Protein AF-A0A0G2FYA3-F1 (afdb_monomer_lite)

Secondary structure (DSSP, 8-state):
---------------------SEESEEESS---SEEE-SSTT-SHHHHHHHHHT-TT-SEEEE-SS-EEEESS-HHHHEEE-TT---EEEETT--S--

Structure (mmCIF, N/CA/C/O backbone):
data_AF-A0A0G2FYA3-F1
#
_entry.id   AF-A0A0G2FYA3-F1
#
loop_
_atom_site.group_PDB
_atom_site.id
_atom_site.type_symbol
_atom_site.label_atom_id
_atom_site.label_alt_id
_atom_site.label_comp_id
_atom_site.label_asym_id
_atom_site.label_entity_id
_atom_site.label_seq_id
_atom_site.pdbx_PDB_ins_code
_atom_site.Cartn_x
_atom_site.Cartn_y
_atom_site.Cartn_z
_atom_site.occupancy
_atom_site.B_iso_or_equiv
_atom_site.auth_seq_id
_atom_site.auth_comp_id
_atom_site.auth_asym_id
_atom_site.auth_atom_id
_atom_site.pdbx_PDB_model_num
ATOM 1 N N . MET A 1 1 ? -64.258 11.254 -5.308 1.00 38.94 1 MET A N 1
ATOM 2 C CA . MET A 1 1 ? -62.867 11.706 -5.521 1.00 38.94 1 MET A CA 1
ATOM 3 C C . MET A 1 1 ? -61.956 10.548 -5.131 1.00 38.94 1 MET A C 1
ATOM 5 O O . MET A 1 1 ? -61.907 10.219 -3.956 1.00 38.94 1 MET A O 1
ATOM 9 N N . LYS A 1 2 ? -61.357 9.836 -6.093 1.00 32.28 2 LYS A N 1
ATOM 10 C CA . LYS A 1 2 ? -60.385 8.764 -5.820 1.00 32.28 2 LYS A CA 1
ATOM 11 C C . LYS A 1 2 ? -59.013 9.279 -6.244 1.00 32.28 2 LYS A C 1
ATOM 13 O O . LYS A 1 2 ? -58.799 9.508 -7.429 1.00 32.28 2 LYS A O 1
ATOM 18 N N . ALA A 1 3 ? -58.142 9.526 -5.271 1.00 44.22 3 ALA A N 1
ATOM 19 C CA . ALA A 1 3 ? -56.747 9.852 -5.522 1.00 44.22 3 ALA A CA 1
ATOM 20 C C . ALA A 1 3 ? -56.037 8.569 -5.970 1.00 44.22 3 ALA A C 1
ATOM 22 O O . ALA A 1 3 ? -56.070 7.559 -5.269 1.00 44.22 3 ALA A O 1
ATOM 23 N N . SER A 1 4 ? -55.469 8.607 -7.171 1.00 49.28 4 SER A N 1
ATOM 24 C CA . SER A 1 4 ? -54.697 7.512 -7.746 1.00 49.28 4 SER A CA 1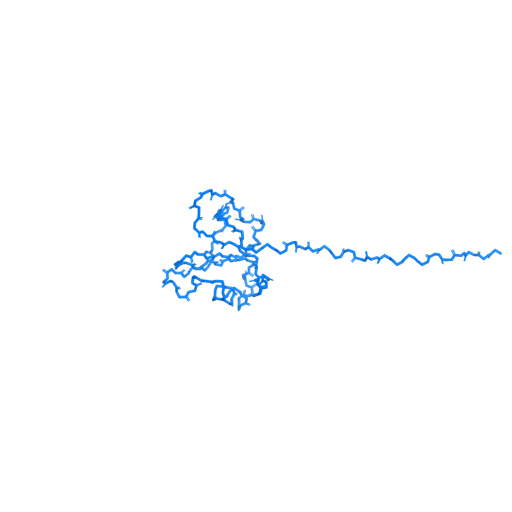
ATOM 25 C C . SER A 1 4 ? -53.274 7.612 -7.207 1.00 49.28 4 SER A C 1
ATOM 27 O O . SER A 1 4 ? -52.550 8.549 -7.535 1.00 49.28 4 SER A O 1
ATOM 29 N N . THR A 1 5 ? -52.887 6.689 -6.334 1.00 49.88 5 THR A N 1
ATOM 30 C CA . THR A 1 5 ? -51.531 6.605 -5.789 1.00 49.88 5 THR A CA 1
ATOM 31 C C . THR A 1 5 ? -50.603 6.042 -6.864 1.00 49.88 5 THR A C 1
ATOM 33 O O . THR A 1 5 ? -50.744 4.890 -7.267 1.00 49.88 5 THR A O 1
ATOM 36 N N . LEU A 1 6 ? -49.668 6.857 -7.353 1.00 51.75 6 LEU A N 1
ATOM 37 C CA . LEU A 1 6 ? -48.569 6.403 -8.205 1.00 51.75 6 LEU A CA 1
ATOM 38 C C . LEU A 1 6 ? -47.487 5.782 -7.315 1.00 51.75 6 LEU A C 1
ATOM 40 O O . LEU A 1 6 ? -46.843 6.474 -6.527 1.00 51.75 6 LEU A O 1
ATOM 44 N N . THR A 1 7 ? -47.297 4.470 -7.427 1.00 53.47 7 THR A N 1
ATOM 45 C CA . THR A 1 7 ? -46.176 3.757 -6.809 1.00 53.47 7 THR A CA 1
ATOM 46 C C . THR A 1 7 ? -44.918 4.022 -7.635 1.00 53.47 7 THR A C 1
ATOM 48 O O . THR A 1 7 ? -44.734 3.440 -8.701 1.00 53.47 7 THR A O 1
ATOM 51 N N . TYR A 1 8 ? -44.048 4.911 -7.160 1.00 55.28 8 TYR A N 1
ATOM 52 C CA . TYR A 1 8 ? -42.708 5.071 -7.720 1.00 55.28 8 TYR A CA 1
ATOM 53 C C . TYR A 1 8 ? -41.802 3.968 -7.160 1.00 55.28 8 TYR A C 1
ATOM 55 O O . TYR A 1 8 ? -41.413 4.002 -5.994 1.00 55.28 8 TYR A O 1
ATOM 63 N N . LEU A 1 9 ? -41.462 2.984 -7.996 1.00 57.53 9 LEU A N 1
ATOM 64 C CA . LEU A 1 9 ? -40.329 2.084 -7.767 1.00 57.53 9 LEU A CA 1
ATOM 65 C C . LEU A 1 9 ? -39.041 2.897 -7.954 1.00 57.53 9 LEU A C 1
ATOM 67 O O . LEU A 1 9 ? -38.465 2.941 -9.037 1.00 57.53 9 LEU A O 1
ATOM 71 N N . GLY A 1 10 ? -38.622 3.598 -6.902 1.00 57.66 10 GLY A N 1
ATOM 72 C CA . GLY A 1 10 ? -37.295 4.197 -6.846 1.00 57.66 10 GLY A CA 1
ATOM 73 C C . GLY A 1 10 ? -36.255 3.088 -6.730 1.00 57.66 10 GLY A C 1
ATOM 74 O O . GLY A 1 10 ? -36.128 2.469 -5.676 1.00 57.66 10 GLY A O 1
ATOM 75 N N . LEU A 1 11 ? -35.513 2.829 -7.807 1.00 59.06 11 LEU A N 1
ATOM 76 C CA . LEU A 1 11 ? -34.239 2.121 -7.727 1.00 59.06 11 LEU A CA 1
ATOM 77 C C . LEU A 1 11 ? -33.333 2.948 -6.809 1.00 59.06 11 LEU A C 1
ATOM 79 O O . LEU A 1 11 ? -32.870 4.022 -7.188 1.00 59.06 11 LEU A O 1
ATOM 83 N N . ALA A 1 12 ? -33.126 2.481 -5.579 1.00 60.59 12 ALA A N 1
ATOM 84 C CA . ALA A 1 12 ? -32.110 3.037 -4.704 1.00 60.59 12 ALA A CA 1
ATOM 85 C C . ALA A 1 12 ? -30.751 2.805 -5.377 1.00 60.59 12 ALA A C 1
ATOM 87 O O . ALA A 1 12 ? -30.221 1.694 -5.346 1.00 60.59 12 ALA A O 1
ATOM 88 N N . SER A 1 13 ? -30.213 3.842 -6.023 1.00 56.62 13 SER A N 1
ATOM 89 C CA . SER A 1 13 ? -28.826 3.857 -6.470 1.00 56.62 13 SER A CA 1
ATOM 90 C C . SER A 1 13 ? -27.970 3.771 -5.215 1.00 56.62 13 SER A C 1
ATOM 92 O O . SER A 1 13 ? -27.796 4.756 -4.498 1.00 56.62 13 SER A O 1
ATOM 94 N N . ARG A 1 14 ? -27.494 2.566 -4.894 1.00 56.34 14 ARG A N 1
ATOM 95 C CA . ARG A 1 14 ? -26.401 2.411 -3.938 1.00 56.34 14 ARG A CA 1
ATOM 96 C C . ARG A 1 14 ? -25.257 3.240 -4.507 1.00 56.34 14 ARG A C 1
ATOM 98 O O . ARG A 1 14 ? -24.916 3.056 -5.671 1.00 56.34 14 ARG A O 1
ATOM 105 N N . ALA A 1 15 ? -24.720 4.176 -3.731 1.00 54.09 15 ALA A N 1
ATOM 106 C CA . ALA A 1 15 ? -23.429 4.752 -4.058 1.00 54.09 15 ALA A CA 1
ATOM 107 C C . ALA A 1 15 ? -22.447 3.578 -4.086 1.00 54.09 15 ALA A C 1
ATOM 109 O O . ALA A 1 15 ? -22.096 3.036 -3.038 1.00 54.09 15 ALA A O 1
ATOM 110 N N . THR A 1 16 ? -22.098 3.099 -5.276 1.00 53.28 16 THR A N 1
ATOM 111 C CA . THR A 1 16 ? -20.914 2.274 -5.429 1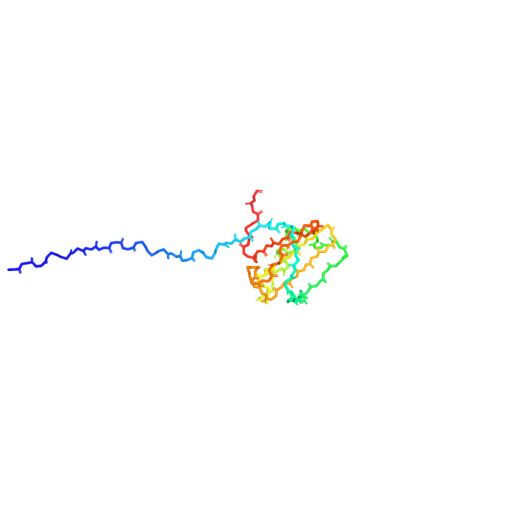.00 53.28 16 THR A CA 1
ATOM 112 C C . THR A 1 16 ? -19.766 3.229 -5.160 1.00 53.28 16 THR A C 1
ATOM 114 O O . THR A 1 16 ? -19.502 4.138 -5.938 1.00 53.28 16 THR A O 1
ATOM 117 N N . CYS A 1 17 ? -19.146 3.099 -3.988 1.00 57.38 17 CYS A N 1
ATOM 118 C CA . CYS A 1 17 ? -17.760 3.515 -3.860 1.00 57.38 17 CYS A CA 1
ATOM 119 C C . CYS A 1 17 ? -17.045 2.715 -4.954 1.00 57.38 17 CYS A C 1
ATOM 121 O O . CYS A 1 17 ? -17.070 1.485 -4.898 1.00 57.38 17 CYS A O 1
ATOM 123 N N . GLU A 1 18 ? -16.608 3.375 -6.025 1.00 83.12 18 GLU A N 1
ATOM 124 C CA . GLU A 1 18 ? -15.932 2.718 -7.144 1.00 83.12 18 GLU A CA 1
ATOM 125 C C . GLU A 1 18 ? -14.687 2.028 -6.575 1.00 83.12 18 GLU A C 1
ATOM 127 O O . GLU A 1 18 ? -13.731 2.697 -6.186 1.00 83.12 18 GLU A O 1
ATOM 132 N N . ILE A 1 19 ? -14.736 0.698 -6.440 1.00 92.06 19 ILE A N 1
ATOM 133 C CA . ILE A 1 19 ? -13.600 -0.087 -5.956 1.00 92.06 19 ILE A CA 1
ATOM 134 C C . ILE A 1 19 ? -12.501 0.033 -7.009 1.00 92.06 19 ILE A C 1
ATOM 136 O O . ILE A 1 19 ? -12.676 -0.384 -8.155 1.00 92.06 19 ILE A O 1
ATOM 140 N N . THR A 1 20 ? -11.370 0.605 -6.619 1.00 94.94 20 THR A N 1
ATOM 141 C CA . THR A 1 20 ? -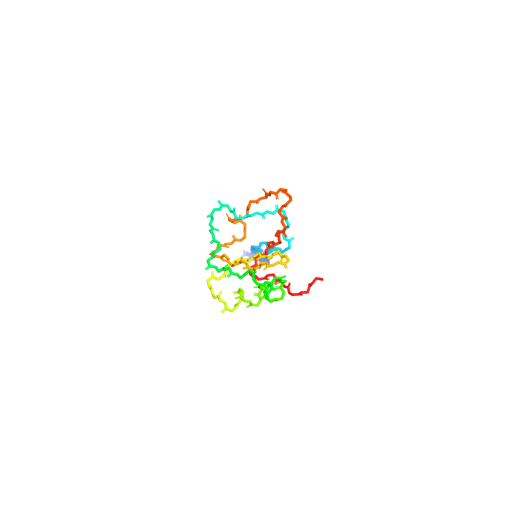10.232 0.841 -7.499 1.00 94.94 20 THR A CA 1
ATOM 142 C C . THR A 1 20 ? -9.216 -0.281 -7.345 1.00 94.94 20 THR A C 1
ATOM 144 O O . THR A 1 20 ? -8.636 -0.468 -6.275 1.00 94.94 20 THR A O 1
ATOM 147 N N . CYS A 1 21 ? -8.962 -1.010 -8.433 1.00 95.38 21 CYS A N 1
ATOM 148 C CA . CYS A 1 21 ? -8.039 -2.142 -8.454 1.00 95.38 21 CYS A CA 1
ATOM 149 C C . CYS A 1 21 ? -6.948 -1.957 -9.501 1.00 95.38 21 CYS A C 1
ATOM 151 O O . CYS A 1 21 ? -7.227 -1.576 -10.636 1.00 95.38 21 CYS A O 1
ATOM 153 N N . GLY A 1 22 ? -5.708 -2.274 -9.131 1.00 94.88 22 GLY A N 1
ATOM 154 C CA . GLY A 1 22 ? -4.579 -2.290 -10.059 1.00 94.88 22 GLY A CA 1
ATOM 155 C C . GLY A 1 22 ? -4.176 -0.906 -10.550 1.00 94.88 22 GLY A C 1
ATOM 156 O O . GLY A 1 22 ? -3.680 -0.775 -11.669 1.00 94.88 22 GLY A O 1
ATOM 157 N N . LEU A 1 23 ? -4.383 0.132 -9.736 1.00 95.69 23 LEU A N 1
ATOM 158 C CA . LEU A 1 23 ? -3.988 1.483 -10.104 1.00 95.69 23 LEU A CA 1
ATOM 159 C C . LEU A 1 23 ? -2.460 1.591 -10.084 1.00 95.69 23 LEU A C 1
ATOM 161 O O . LEU A 1 23 ? -1.824 1.509 -9.033 1.00 95.69 23 LEU A O 1
ATOM 165 N N . ALA A 1 24 ? -1.875 1.741 -11.266 1.00 95.62 24 ALA A N 1
ATOM 166 C CA . ALA A 1 24 ? -0.433 1.807 -11.454 1.00 95.62 24 ALA A CA 1
ATOM 167 C C . ALA A 1 24 ? 0.105 3.240 -11.341 1.00 95.62 24 ALA A C 1
ATOM 169 O O . ALA A 1 24 ? -0.642 4.216 -11.376 1.00 95.62 24 ALA A O 1
ATOM 170 N N . SER A 1 25 ? 1.436 3.362 -11.314 1.00 93.00 25 SER A N 1
ATOM 171 C CA . SER A 1 25 ? 2.149 4.642 -11.421 1.00 93.00 25 SER A CA 1
ATOM 172 C C . SER A 1 25 ? 1.814 5.633 -10.302 1.00 93.00 25 SER A C 1
ATOM 174 O O . SER A 1 25 ? 1.443 6.773 -10.568 1.00 93.00 25 SER A O 1
ATOM 176 N N . GLY A 1 26 ? 1.972 5.238 -9.036 1.00 95.19 26 GLY A N 1
ATOM 177 C CA . GLY A 1 26 ? 1.848 6.191 -7.932 1.00 95.19 26 GLY A CA 1
ATOM 178 C C . GLY A 1 26 ? 2.526 5.794 -6.629 1.00 95.19 26 GLY A C 1
ATOM 179 O O . GLY A 1 26 ? 3.151 4.742 -6.521 1.00 95.19 26 GLY A O 1
ATOM 180 N N . TYR A 1 27 ? 2.422 6.687 -5.651 1.00 97.25 27 TYR A N 1
ATOM 181 C CA . TYR A 1 27 ? 2.890 6.528 -4.273 1.00 97.25 27 TYR A CA 1
ATOM 182 C C . TYR A 1 27 ? 1.832 7.072 -3.307 1.00 97.25 27 TYR A C 1
ATOM 184 O O . TYR A 1 27 ? 0.858 7.696 -3.728 1.00 97.25 27 TYR A O 1
ATOM 192 N N . ASP A 1 28 ? 2.051 6.908 -2.002 1.00 97.19 28 ASP A N 1
ATOM 193 C CA . ASP A 1 28 ? 1.229 7.578 -0.997 1.00 97.19 28 ASP A CA 1
ATOM 194 C C . ASP A 1 28 ? 1.349 9.121 -1.047 1.00 97.19 28 ASP A C 1
ATOM 196 O O . ASP A 1 28 ? 2.385 9.690 -1.423 1.00 97.19 28 ASP A O 1
ATOM 200 N N . ARG A 1 29 ? 0.291 9.822 -0.619 1.00 97.38 29 ARG A N 1
ATOM 201 C CA . ARG A 1 29 ? 0.227 11.290 -0.469 1.00 97.38 29 ARG A CA 1
ATOM 202 C C . ARG A 1 29 ? 0.917 11.798 0.798 1.00 97.38 29 ARG A C 1
ATOM 204 O O . ARG A 1 29 ? 0.885 12.996 1.065 1.00 97.38 29 ARG A O 1
ATOM 211 N N . GLY A 1 30 ? 1.576 10.923 1.552 1.00 95.62 30 GLY A N 1
ATOM 212 C CA . GLY A 1 30 ? 2.241 11.243 2.810 1.00 95.62 30 GLY A CA 1
ATOM 213 C C . GLY A 1 30 ? 1.715 10.435 3.991 1.00 95.62 30 GLY A C 1
ATOM 214 O O . GLY A 1 30 ? 2.442 10.299 4.977 1.00 95.62 30 GLY A O 1
ATOM 215 N N . GLU A 1 31 ? 0.516 9.850 3.898 1.00 97.81 31 GLU A N 1
ATOM 216 C CA . GLU A 1 31 ? 0.041 8.911 4.914 1.00 97.81 31 GLU A CA 1
ATOM 217 C C . GLU A 1 31 ? 0.733 7.564 4.694 1.00 97.81 31 GLU A C 1
ATOM 219 O O . GLU A 1 31 ? 0.465 6.831 3.740 1.00 97.81 31 GLU A O 1
ATOM 224 N N . LYS A 1 32 ? 1.707 7.274 5.558 1.00 98.00 32 LYS A N 1
ATOM 225 C CA . LYS A 1 32 ? 2.603 6.132 5.384 1.00 98.00 32 LYS A CA 1
ATOM 226 C C . LYS A 1 32 ? 1.914 4.808 5.655 1.00 98.00 32 LYS A C 1
ATOM 228 O O . LYS A 1 32 ? 1.025 4.704 6.500 1.00 98.00 32 LYS A O 1
ATOM 233 N N . ALA A 1 33 ? 2.396 3.785 4.953 1.00 98.38 33 ALA A N 1
ATOM 234 C CA . ALA A 1 33 ? 2.016 2.414 5.218 1.00 98.38 33 ALA A CA 1
ATOM 235 C C . ALA A 1 33 ? 2.324 2.087 6.684 1.00 98.38 33 ALA A C 1
ATOM 237 O O . ALA A 1 33 ? 3.427 2.344 7.173 1.00 98.38 33 ALA A O 1
ATOM 238 N N . TYR A 1 34 ? 1.343 1.544 7.400 1.00 98.69 34 TYR A N 1
ATOM 239 C CA . TYR A 1 34 ? 1.541 1.131 8.791 1.00 98.69 34 TYR A CA 1
ATOM 240 C C . TYR A 1 34 ? 2.159 -0.269 8.881 1.00 98.69 34 TYR A C 1
ATOM 242 O O . TYR A 1 34 ? 2.610 -0.678 9.950 1.00 98.69 34 TYR A O 1
ATOM 250 N N . PHE A 1 35 ? 2.155 -0.999 7.768 1.00 98.62 35 PHE A N 1
ATOM 251 C CA . PHE A 1 35 ? 2.810 -2.284 7.603 1.00 98.62 35 PHE A CA 1
ATOM 252 C C . PHE A 1 35 ? 3.653 -2.261 6.330 1.00 98.62 35 PHE A C 1
ATOM 254 O O . PHE A 1 35 ? 3.215 -1.755 5.297 1.00 98.62 35 PHE A O 1
ATOM 261 N N . PHE A 1 36 ? 4.840 -2.851 6.428 1.00 98.38 36 PHE A N 1
ATOM 262 C CA . PHE A 1 36 ? 5.798 -3.024 5.348 1.00 98.38 36 PHE A CA 1
ATOM 263 C C . PHE A 1 36 ? 6.356 -4.447 5.419 1.00 98.38 36 PHE A C 1
ATOM 265 O O . PHE A 1 36 ? 6.845 -4.864 6.472 1.00 98.38 36 PHE A O 1
ATOM 272 N N . SER A 1 37 ? 6.323 -5.164 4.300 1.00 98.31 37 SER A N 1
ATOM 273 C CA . SER A 1 37 ? 7.168 -6.335 4.060 1.00 98.31 37 SER A CA 1
ATOM 274 C C . SER A 1 37 ? 8.017 -6.066 2.828 1.00 98.31 37 SER A C 1
ATOM 276 O O . SER A 1 37 ? 7.471 -5.619 1.826 1.00 98.31 37 SER A O 1
ATOM 278 N N . GLY A 1 38 ? 9.326 -6.313 2.906 1.00 97.62 38 GLY A N 1
ATOM 279 C CA . GLY A 1 38 ? 10.290 -6.027 1.834 1.00 97.62 38 GLY A CA 1
ATOM 280 C C . GLY A 1 38 ? 11.164 -7.217 1.443 1.00 97.62 38 GLY A C 1
ATOM 281 O O . GLY A 1 38 ? 12.198 -7.030 0.810 1.00 97.62 38 GLY A O 1
ATOM 282 N N . ASP A 1 39 ? 10.793 -8.425 1.870 1.00 95.31 39 ASP A N 1
ATOM 283 C CA . ASP A 1 39 ? 11.508 -9.671 1.570 1.00 95.31 39 ASP A CA 1
ATOM 284 C C . ASP A 1 39 ? 10.940 -10.414 0.345 1.00 95.31 39 ASP A C 1
ATOM 286 O O . ASP A 1 39 ? 11.387 -11.513 0.022 1.00 95.31 39 ASP A O 1
ATOM 290 N N . GLY A 1 40 ? 9.949 -9.829 -0.335 1.00 96.38 40 GLY A N 1
ATOM 291 C CA . GLY A 1 40 ? 9.273 -10.421 -1.488 1.00 96.38 40 GLY A CA 1
ATOM 292 C C . GLY A 1 40 ? 8.191 -11.454 -1.155 1.00 96.38 40 GLY A C 1
ATOM 293 O O . GLY A 1 40 ? 7.409 -11.801 -2.037 1.00 96.38 40 GLY A O 1
ATOM 294 N N . SER A 1 41 ? 8.074 -11.921 0.093 1.00 96.69 41 SER A N 1
ATOM 295 C CA . SER A 1 41 ? 7.146 -13.008 0.463 1.00 96.69 41 SER A CA 1
ATOM 296 C C . SER A 1 41 ? 5.668 -12.656 0.261 1.00 96.69 41 SER A C 1
ATOM 298 O O . SER A 1 41 ? 4.847 -13.537 0.013 1.00 96.69 41 SER A O 1
ATOM 300 N N . LEU A 1 42 ? 5.338 -11.364 0.339 1.00 98.12 42 LEU A N 1
ATOM 301 C CA . LEU A 1 42 ? 3.988 -10.825 0.160 1.00 98.12 42 LEU A CA 1
ATOM 302 C C . LEU A 1 42 ? 3.853 -9.954 -1.099 1.00 98.12 42 LEU A C 1
ATOM 304 O O . LEU A 1 42 ? 2.836 -9.294 -1.271 1.00 98.12 42 LEU A O 1
ATOM 308 N N . ALA A 1 43 ? 4.870 -9.914 -1.961 1.00 97.38 43 ALA A N 1
ATOM 309 C CA . ALA A 1 43 ? 4.990 -8.972 -3.077 1.00 97.38 43 ALA A CA 1
ATOM 310 C C . ALA A 1 43 ? 4.184 -9.399 -4.322 1.00 97.38 43 ALA A C 1
ATOM 312 O O . ALA A 1 43 ? 4.688 -9.474 -5.441 1.00 97.38 43 ALA A O 1
ATOM 313 N N . ASN A 1 44 ? 2.927 -9.770 -4.103 1.00 97.50 44 ASN A N 1
ATOM 314 C CA . ASN A 1 44 ? 1.960 -10.107 -5.136 1.00 97.50 44 ASN A CA 1
ATOM 315 C C . ASN A 1 44 ? 0.548 -9.801 -4.631 1.00 97.50 44 ASN A C 1
ATOM 317 O O . ASN A 1 44 ? 0.327 -9.603 -3.432 1.00 97.50 44 ASN A O 1
ATOM 321 N N . PHE A 1 45 ? -0.401 -9.779 -5.562 1.00 96.94 45 PHE A N 1
ATOM 322 C CA . PHE A 1 45 ? -1.784 -9.440 -5.270 1.00 96.94 45 PHE A CA 1
ATOM 323 C C . PHE A 1 45 ? -2.399 -10.365 -4.216 1.00 96.94 45 PHE A C 1
ATOM 325 O O . PHE A 1 45 ? -2.841 -9.866 -3.183 1.00 96.94 45 PHE A O 1
ATOM 332 N N . ASP A 1 46 ? -2.362 -11.684 -4.420 1.00 96.69 46 ASP A N 1
ATOM 333 C CA . ASP A 1 46 ? -3.023 -12.647 -3.530 1.00 96.69 46 ASP A CA 1
ATOM 334 C C . ASP A 1 46 ? -2.520 -12.528 -2.088 1.00 96.69 46 ASP A C 1
ATOM 336 O O . ASP A 1 46 ? -3.304 -12.431 -1.141 1.00 96.69 46 ASP A O 1
ATOM 340 N N . ALA A 1 47 ? -1.199 -12.482 -1.908 1.00 97.75 47 ALA A N 1
ATOM 341 C CA . ALA A 1 47 ? -0.578 -12.451 -0.593 1.00 97.75 47 ALA A CA 1
ATOM 342 C C . ALA A 1 47 ? -0.766 -11.101 0.119 1.00 97.75 47 ALA A C 1
ATOM 344 O O . ALA A 1 47 ? -1.096 -11.077 1.310 1.00 97.75 47 ALA A O 1
ATOM 345 N N . CYS A 1 48 ? -0.584 -9.975 -0.583 1.00 98.56 48 CYS A N 1
ATOM 346 C CA . CYS A 1 48 ? -0.751 -8.650 0.020 1.00 98.56 48 CYS A CA 1
ATOM 347 C C . CYS A 1 48 ? -2.231 -8.345 0.307 1.00 98.56 48 CYS A C 1
ATOM 349 O O . CYS A 1 48 ? -2.554 -7.829 1.380 1.00 98.56 48 CYS A O 1
ATOM 351 N N . SER A 1 49 ? -3.136 -8.755 -0.591 1.00 98.12 49 SER A N 1
ATOM 352 C CA . SER A 1 49 ? -4.588 -8.650 -0.411 1.00 98.12 49 SER A CA 1
ATOM 353 C C . SER A 1 49 ? -5.060 -9.480 0.782 1.00 98.12 49 SER A C 1
ATOM 355 O O . SER A 1 49 ? -5.680 -8.938 1.697 1.00 98.12 49 SER A O 1
ATOM 357 N N . ALA A 1 50 ? -4.677 -10.760 0.867 1.00 97.94 50 ALA A N 1
ATOM 358 C CA . ALA A 1 50 ? -5.032 -11.608 2.006 1.00 97.94 50 ALA A CA 1
ATOM 359 C C . ALA A 1 50 ? -4.510 -11.034 3.334 1.00 97.94 50 ALA A C 1
ATOM 361 O O . ALA A 1 50 ? -5.223 -11.018 4.343 1.00 97.94 50 ALA A O 1
ATOM 362 N N . ARG A 1 51 ? -3.283 -10.495 3.342 1.00 98.25 51 ARG A N 1
ATOM 363 C CA . ARG A 1 51 ? -2.723 -9.835 4.526 1.00 98.25 51 ARG A CA 1
ATOM 364 C C . ARG A 1 51 ? -3.505 -8.575 4.907 1.00 98.25 51 ARG A C 1
ATOM 366 O O . ARG A 1 51 ? -3.724 -8.372 6.105 1.00 98.25 51 ARG A O 1
ATOM 373 N N . CYS A 1 52 ? -3.926 -7.768 3.933 1.00 98.56 52 CYS A N 1
ATOM 374 C CA . CYS A 1 52 ? -4.783 -6.600 4.138 1.00 98.56 52 CYS A CA 1
ATOM 375 C C . CYS A 1 52 ? -6.146 -7.008 4.713 1.00 98.56 52 CYS A C 1
ATOM 377 O O . CYS A 1 52 ? -6.550 -6.510 5.757 1.00 98.56 52 CYS A O 1
ATOM 379 N N . GLN A 1 53 ? -6.824 -7.976 4.096 1.00 97.75 53 GLN A N 1
ATOM 380 C CA . GLN A 1 53 ? -8.150 -8.445 4.509 1.00 97.75 53 GLN A CA 1
ATOM 381 C C . GLN A 1 53 ? -8.159 -9.105 5.897 1.00 97.75 53 GLN A C 1
ATOM 383 O O . GLN A 1 53 ? -9.153 -9.016 6.614 1.00 97.75 53 GLN A O 1
ATOM 388 N N . SER A 1 54 ? -7.049 -9.727 6.312 1.00 98.00 54 SER A N 1
ATOM 389 C CA . SER A 1 54 ? -6.894 -10.290 7.664 1.00 98.00 54 SER A CA 1
ATOM 390 C C . SER A 1 54 ? -6.771 -9.239 8.779 1.00 98.00 54 SER A C 1
ATOM 392 O O . SER A 1 54 ? -6.812 -9.587 9.960 1.00 98.00 54 SER A O 1
ATOM 394 N N . ASP A 1 55 ? -6.606 -7.963 8.427 1.00 98.12 55 ASP A N 1
ATOM 395 C CA . ASP A 1 55 ? -6.366 -6.865 9.357 1.00 98.12 55 ASP A CA 1
ATOM 396 C C . ASP A 1 55 ? -7.413 -5.770 9.171 1.00 98.12 55 ASP A C 1
ATOM 398 O O . ASP A 1 55 ? -7.410 -5.025 8.193 1.00 98.12 55 ASP A O 1
ATOM 402 N N . SER A 1 56 ? -8.297 -5.626 10.158 1.00 97.81 56 SER A N 1
ATOM 403 C CA . SER A 1 56 ? -9.391 -4.654 10.115 1.00 97.81 56 SER A CA 1
ATOM 404 C C . SER A 1 56 ? -8.932 -3.197 9.999 1.00 97.81 56 SER A C 1
ATOM 406 O O . SER A 1 56 ? -9.754 -2.335 9.689 1.00 97.81 56 SER A O 1
ATOM 408 N N . LYS A 1 57 ? -7.655 -2.893 10.277 1.00 98.44 57 LYS A N 1
ATOM 409 C CA . LYS A 1 57 ? -7.088 -1.551 10.090 1.00 98.44 57 LYS A CA 1
ATOM 410 C C . LYS A 1 57 ? -6.824 -1.238 8.616 1.00 98.44 57 LYS A C 1
ATOM 412 O O . LYS A 1 57 ? -6.798 -0.062 8.260 1.00 98.44 57 LYS A O 1
ATOM 417 N N . CYS A 1 58 ? -6.614 -2.251 7.779 1.00 98.69 58 CYS A N 1
ATOM 418 C CA . CYS A 1 58 ? -6.301 -2.051 6.374 1.00 98.69 58 CYS A CA 1
ATOM 419 C C . CYS A 1 58 ? -7.520 -1.496 5.628 1.00 98.69 58 CYS A C 1
ATOM 421 O O . CYS A 1 58 ? -8.642 -1.981 5.801 1.00 98.69 58 CYS A O 1
ATOM 423 N N . GLN A 1 59 ? -7.296 -0.481 4.798 1.00 98.31 59 GLN A N 1
ATOM 424 C CA . GLN A 1 59 ? -8.312 0.096 3.909 1.00 98.31 59 GLN A CA 1
ATOM 425 C C . GLN A 1 59 ? -7.862 0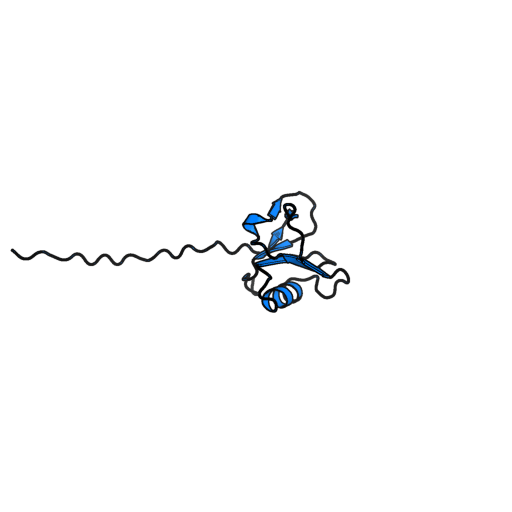.089 2.444 1.00 98.31 59 GLN A C 1
ATOM 427 O O . GLN A 1 59 ? -8.695 -0.021 1.549 1.00 98.31 59 GLN A O 1
ATOM 432 N N . SER A 1 60 ? -6.553 0.122 2.200 1.00 98.56 60 SER A N 1
ATOM 433 C CA . SER A 1 60 ? -5.950 -0.082 0.885 1.00 98.56 60 SER A CA 1
ATOM 434 C C . SER A 1 60 ? -4.572 -0.722 1.031 1.00 98.56 60 SER A C 1
ATOM 436 O O . SER A 1 60 ? -3.968 -0.712 2.113 1.00 98.56 60 SER A O 1
ATOM 438 N N . PHE A 1 61 ? -4.067 -1.290 -0.056 1.00 98.69 61 PHE A N 1
ATOM 439 C CA . PHE A 1 61 ? -2.741 -1.889 -0.101 1.00 98.69 61 PHE A CA 1
ATOM 440 C C . PHE A 1 61 ? -2.032 -1.566 -1.412 1.00 98.69 61 PHE A C 1
ATOM 442 O O . PHE A 1 61 ? -2.654 -1.212 -2.415 1.00 98.69 61 PHE A O 1
ATOM 449 N N . ALA A 1 62 ? -0.710 -1.693 -1.391 1.00 98.56 62 ALA A N 1
ATOM 450 C CA . ALA A 1 62 ? 0.109 -1.625 -2.585 1.00 98.56 62 ALA A CA 1
ATOM 451 C C . ALA A 1 62 ? 1.196 -2.690 -2.552 1.00 98.56 62 ALA A C 1
ATOM 453 O O . ALA A 1 62 ? 1.695 -3.046 -1.483 1.00 98.56 62 ALA A O 1
ATOM 454 N N . PHE A 1 63 ? 1.596 -3.170 -3.720 1.00 98.44 63 PHE A N 1
ATOM 455 C CA . PHE A 1 63 ? 2.759 -4.035 -3.845 1.00 98.44 63 PHE A CA 1
ATOM 456 C C . PHE A 1 63 ? 3.537 -3.720 -5.120 1.00 98.44 63 PHE A C 1
ATOM 458 O O . PHE A 1 63 ? 2.990 -3.200 -6.094 1.00 98.44 63 PHE A O 1
ATOM 465 N N . ASP A 1 64 ? 4.828 -4.023 -5.083 1.00 97.25 64 ASP A N 1
ATOM 466 C CA . ASP A 1 64 ? 5.690 -4.108 -6.260 1.00 97.25 64 ASP A CA 1
ATOM 467 C C . ASP A 1 64 ? 6.305 -5.516 -6.327 1.00 97.25 64 ASP A C 1
ATOM 469 O O . ASP A 1 64 ? 5.792 -6.440 -5.701 1.00 97.25 64 ASP A O 1
ATOM 473 N N . SER A 1 65 ? 7.398 -5.715 -7.068 1.00 95.75 65 SER A N 1
ATOM 474 C CA . SER A 1 65 ? 8.069 -7.021 -7.177 1.00 95.75 65 SER A CA 1
ATOM 475 C C . SER A 1 65 ? 8.758 -7.516 -5.895 1.00 95.75 65 SER A C 1
ATOM 477 O O . SER A 1 65 ? 9.277 -8.629 -5.872 1.00 95.75 65 SER A O 1
ATOM 479 N N . SER A 1 66 ? 8.850 -6.688 -4.857 1.00 97.50 66 SER A N 1
ATOM 480 C CA . SER A 1 66 ? 9.601 -6.965 -3.626 1.00 97.50 66 SER A CA 1
ATOM 481 C C . SER A 1 66 ? 8.894 -6.540 -2.341 1.00 97.50 66 SER A C 1
ATOM 483 O O . SER A 1 66 ? 9.239 -7.035 -1.266 1.00 97.50 66 SER A O 1
ATOM 485 N N . GLN A 1 67 ? 7.908 -5.649 -2.434 1.00 98.38 67 GLN A N 1
ATOM 486 C CA . GLN A 1 67 ? 7.288 -5.012 -1.283 1.00 98.38 67 GLN A CA 1
ATOM 487 C C . GLN A 1 67 ? 5.784 -5.252 -1.225 1.00 98.38 67 GLN A C 1
ATOM 489 O O . GLN A 1 67 ? 5.117 -5.290 -2.252 1.00 98.38 67 GLN A O 1
ATOM 494 N N . CYS A 1 68 ? 5.255 -5.336 -0.005 1.00 98.69 68 CYS A N 1
ATOM 495 C CA . CYS A 1 68 ? 3.832 -5.206 0.307 1.00 98.69 68 CYS A CA 1
ATOM 496 C C . CYS A 1 68 ? 3.650 -4.126 1.376 1.00 98.69 68 CYS A C 1
ATOM 498 O O . CYS A 1 68 ? 4.302 -4.153 2.427 1.00 98.69 68 CYS A O 1
ATOM 500 N N . LEU A 1 69 ? 2.752 -3.188 1.098 1.00 98.81 69 LEU A N 1
ATOM 501 C CA . LEU A 1 69 ? 2.445 -2.014 1.902 1.00 98.81 69 LEU A CA 1
ATOM 502 C C . LEU A 1 69 ? 0.959 -2.035 2.259 1.00 98.81 69 LEU A C 1
ATOM 504 O O . LEU A 1 69 ? 0.122 -2.149 1.366 1.00 98.81 69 LEU A O 1
ATOM 508 N N . LEU A 1 70 ? 0.621 -1.885 3.543 1.00 98.88 70 LEU A N 1
ATOM 509 C CA . LEU A 1 70 ? -0.774 -1.722 3.978 1.00 98.88 70 LEU A CA 1
ATOM 510 C C . LEU A 1 70 ? -1.002 -0.321 4.522 1.00 98.88 70 LEU A C 1
ATOM 512 O O . LEU A 1 70 ? -0.227 0.174 5.351 1.00 98.88 70 LEU A O 1
ATOM 516 N N . TYR A 1 71 ? -2.107 0.285 4.112 1.00 98.81 71 TYR A N 1
ATOM 517 C CA . TYR A 1 71 ? -2.493 1.628 4.507 1.00 98.81 71 TYR A CA 1
ATOM 518 C C . TYR A 1 71 ? -3.777 1.593 5.325 1.00 98.81 71 TYR A C 1
ATOM 520 O O . TYR A 1 71 ? -4.699 0.821 5.062 1.00 98.81 71 TYR A O 1
ATOM 528 N N . ALA A 1 72 ? -3.831 2.460 6.334 1.00 98.50 72 ALA A N 1
ATOM 529 C CA . ALA A 1 72 ? -5.020 2.643 7.162 1.00 98.50 72 ALA A CA 1
ATOM 530 C C . ALA A 1 72 ? -6.028 3.615 6.531 1.00 98.50 72 ALA A C 1
ATOM 532 O O . ALA A 1 72 ? -7.011 3.974 7.173 1.00 98.50 72 ALA A O 1
ATOM 533 N N . SER A 1 73 ? -5.758 4.036 5.297 1.00 98.25 73 SER A N 1
ATOM 534 C CA . SER A 1 73 ? -6.489 5.058 4.564 1.00 98.25 73 SER A CA 1
ATOM 535 C C . SER A 1 73 ? -7.049 4.467 3.273 1.00 98.25 73 SER A C 1
ATOM 537 O O . SER A 1 73 ? -6.390 3.599 2.682 1.00 98.25 73 SER A O 1
ATOM 539 N N . PRO A 1 74 ? -8.228 4.919 2.822 1.00 97.25 74 PRO A N 1
ATOM 540 C CA . PRO A 1 74 ? -8.742 4.600 1.494 1.00 97.25 74 PRO A CA 1
ATOM 541 C C . PRO A 1 74 ? -7.738 4.945 0.386 1.00 97.25 74 PRO A C 1
ATOM 543 O O . PRO A 1 74 ? -6.907 5.849 0.540 1.00 97.25 74 PRO A O 1
ATOM 546 N N . LEU A 1 75 ? -7.801 4.232 -0.741 1.00 96.88 75 LEU A N 1
ATOM 547 C CA . LEU A 1 75 ? -6.897 4.479 -1.865 1.00 96.88 75 LEU A CA 1
ATOM 548 C C . LEU A 1 75 ? -7.097 5.887 -2.438 1.00 96.88 75 LEU A C 1
ATOM 550 O O . LEU A 1 75 ? -6.125 6.614 -2.651 1.00 96.88 75 LEU A O 1
ATOM 554 N N . ASP A 1 76 ? -8.348 6.294 -2.651 1.00 95.19 76 ASP A N 1
ATOM 555 C CA . ASP A 1 76 ? -8.715 7.578 -3.260 1.00 95.19 76 ASP A CA 1
ATOM 556 C C . ASP A 1 76 ? -8.207 8.7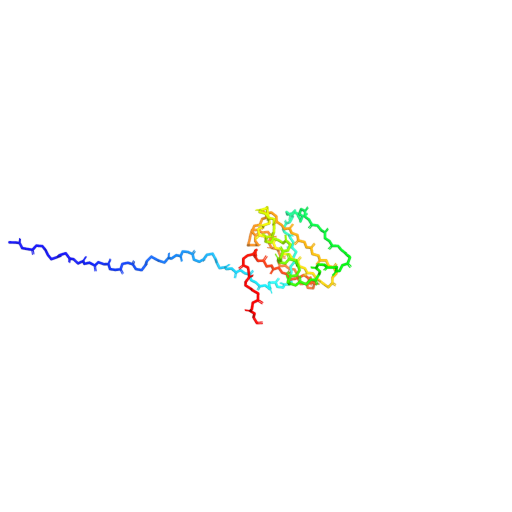96 -2.462 1.00 95.19 76 ASP A C 1
ATOM 558 O O . ASP A 1 76 ? -7.814 9.822 -3.037 1.00 95.19 76 ASP A O 1
ATOM 562 N N . SER A 1 77 ? -8.140 8.671 -1.135 1.00 96.25 77 SER A N 1
ATOM 563 C CA . SER A 1 77 ? -7.665 9.726 -0.245 1.00 96.25 77 SER A CA 1
ATOM 564 C C . SER A 1 77 ? -6.140 9.814 -0.188 1.00 96.25 77 SER A C 1
ATOM 566 O O . SER A 1 77 ? -5.618 10.915 0.010 1.00 96.25 77 SER A O 1
ATOM 568 N N . A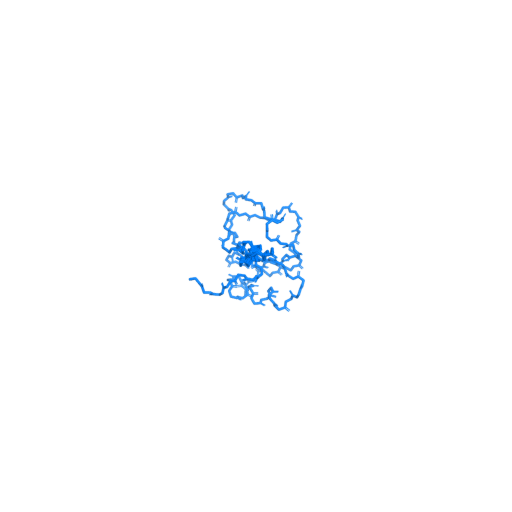SN A 1 78 ? -5.420 8.703 -0.390 1.00 97.50 78 ASN A N 1
ATOM 569 C CA . ASN A 1 78 ? -3.973 8.621 -0.165 1.00 97.50 78 ASN A CA 1
ATOM 570 C C . ASN A 1 78 ? -3.130 8.326 -1.421 1.00 97.50 78 ASN A C 1
ATOM 572 O O . ASN A 1 78 ? -1.908 8.316 -1.329 1.00 97.50 78 ASN A O 1
ATOM 576 N N . PHE A 1 79 ? -3.710 8.140 -2.605 1.00 97.75 79 PHE A N 1
ATOM 577 C CA . PHE A 1 79 ? -2.941 7.900 -3.833 1.00 97.75 79 PHE A CA 1
ATOM 578 C C . PHE A 1 79 ? -2.475 9.194 -4.521 1.00 97.75 79 PHE A C 1
ATOM 580 O O . PHE A 1 79 ? -3.267 10.091 -4.836 1.00 97.75 79 PHE A O 1
ATOM 587 N N . ARG A 1 80 ? -1.178 9.291 -4.824 1.00 96.75 80 ARG A N 1
ATOM 588 C CA . ARG A 1 80 ? -0.594 10.318 -5.695 1.00 96.75 80 ARG A CA 1
ATOM 589 C C . ARG A 1 80 ? -0.007 9.664 -6.938 1.00 96.75 80 ARG A C 1
ATOM 591 O O . ARG A 1 80 ? 0.968 8.922 -6.835 1.00 96.75 80 ARG A O 1
ATOM 598 N N . GLU A 1 81 ? -0.529 10.034 -8.101 1.00 96.69 81 GLU A N 1
ATOM 599 C CA . GLU A 1 81 ? 0.057 9.635 -9.377 1.00 96.69 81 GLU A CA 1
ATOM 600 C C . GLU A 1 81 ? 1.485 10.181 -9.513 1.00 96.69 81 GLU A C 1
ATOM 602 O O . GLU A 1 81 ? 1.774 11.347 -9.225 1.00 96.69 81 GLU A O 1
ATOM 607 N N . GLN A 1 82 ? 2.395 9.313 -9.933 1.00 95.69 82 GLN A N 1
ATOM 608 C CA . GLN A 1 82 ? 3.781 9.629 -10.211 1.00 95.69 82 GLN A CA 1
ATOM 609 C C . GLN A 1 82 ? 4.332 8.611 -11.210 1.00 95.69 82 GLN A C 1
ATOM 611 O O . GLN A 1 82 ? 4.434 7.416 -10.918 1.00 95.69 82 GLN A O 1
ATOM 616 N N . SER A 1 83 ? 4.732 9.101 -12.383 1.00 94.62 83 SER A N 1
ATOM 617 C CA . SER A 1 83 ? 5.310 8.270 -13.437 1.00 94.62 83 SER A CA 1
ATOM 618 C C . SER A 1 83 ? 6.527 7.481 -12.941 1.00 94.62 83 SER A C 1
ATOM 620 O O . SER A 1 83 ? 7.311 7.972 -12.125 1.00 94.62 83 SER A O 1
ATOM 622 N N . ASN A 1 84 ? 6.706 6.277 -13.491 1.00 92.88 84 ASN A N 1
ATOM 623 C CA . ASN A 1 84 ? 7.791 5.335 -13.183 1.00 92.88 84 ASN A CA 1
ATOM 624 C C . ASN A 1 84 ? 7.771 4.731 -11.767 1.00 92.88 84 ASN A C 1
ATOM 626 O O . ASN A 1 84 ? 8.748 4.093 -11.375 1.00 92.88 84 ASN A O 1
ATOM 630 N N . SER A 1 85 ? 6.689 4.896 -11.001 1.00 96.19 85 SER A N 1
ATOM 631 C CA . SER A 1 85 ? 6.505 4.097 -9.786 1.00 96.19 85 SER A CA 1
ATOM 632 C C . SER A 1 85 ? 6.319 2.613 -10.142 1.00 96.19 85 SER A C 1
ATOM 634 O O . SER A 1 85 ? 5.555 2.319 -11.065 1.00 96.19 85 SER A O 1
ATOM 636 N N . PRO A 1 86 ? 6.965 1.679 -9.418 1.00 96.31 86 PRO A N 1
ATOM 637 C CA . PRO A 1 86 ? 6.795 0.244 -9.637 1.00 96.31 86 PRO A CA 1
ATOM 638 C C . PRO A 1 86 ? 5.544 -0.332 -8.953 1.00 96.31 86 PRO A C 1
ATOM 640 O O . PRO A 1 86 ? 5.246 -1.510 -9.131 1.00 96.31 86 PRO A O 1
ATOM 643 N N . PHE A 1 87 ? 4.835 0.467 -8.151 1.00 98.00 87 PHE A N 1
ATOM 644 C CA . PHE A 1 87 ? 3.727 -0.012 -7.333 1.00 98.00 87 PHE A CA 1
ATOM 645 C C . PHE A 1 87 ? 2.409 -0.099 -8.096 1.00 98.00 87 PHE A C 1
ATOM 647 O O . PHE A 1 87 ? 2.057 0.785 -8.884 1.00 98.00 87 PHE A O 1
ATOM 654 N N . LEU A 1 88 ? 1.646 -1.131 -7.748 1.00 97.75 88 LEU A N 1
ATOM 655 C CA . LEU A 1 88 ? 0.220 -1.248 -8.019 1.00 97.75 88 LEU A CA 1
ATOM 656 C C . LEU A 1 88 ? -0.552 -1.035 -6.716 1.00 97.75 88 LEU A C 1
ATOM 658 O O . LEU A 1 88 ? -0.215 -1.642 -5.700 1.00 97.75 88 LEU A O 1
ATOM 662 N N . PHE A 1 89 ? -1.576 -0.185 -6.754 1.00 98.06 89 PHE A N 1
ATOM 663 C CA . PHE A 1 89 ? -2.447 0.142 -5.626 1.00 98.06 89 PHE A CA 1
ATOM 664 C C . PHE A 1 89 ? -3.841 -0.466 -5.803 1.00 98.06 89 PHE A C 1
ATOM 666 O O . PHE A 1 89 ? -4.381 -0.518 -6.912 1.00 98.06 89 PHE A O 1
ATOM 673 N N . TYR A 1 90 ? -4.423 -0.902 -4.690 1.00 97.94 90 TYR A N 1
ATOM 674 C CA . TYR A 1 90 ? -5.725 -1.557 -4.627 1.00 97.94 90 TYR A CA 1
ATOM 675 C C . TYR A 1 90 ? -6.490 -1.104 -3.384 1.00 97.94 90 TYR A C 1
ATOM 677 O O . TYR A 1 90 ? -5.915 -0.978 -2.297 1.00 97.94 90 TYR A O 1
ATOM 685 N N . ASP A 1 91 ? -7.797 -0.913 -3.521 1.00 97.62 91 ASP A N 1
ATOM 686 C CA . ASP A 1 91 ? -8.696 -0.920 -2.371 1.00 97.62 91 ASP A CA 1
ATOM 687 C C . ASP A 1 91 ? -8.714 -2.307 -1.717 1.00 97.62 91 ASP A C 1
ATOM 689 O O . ASP A 1 91 ? -8.522 -3.331 -2.380 1.00 97.62 91 ASP A O 1
ATOM 693 N N . ARG A 1 92 ? -8.975 -2.363 -0.404 1.00 96.75 92 ARG A N 1
ATOM 694 C CA . ARG A 1 92 ? -9.009 -3.631 0.352 1.00 96.75 92 ARG A CA 1
ATOM 695 C C . ARG A 1 92 ? -9.918 -4.684 -0.286 1.00 96.75 92 ARG A C 1
ATOM 697 O O . ARG A 1 92 ? -9.585 -5.869 -0.284 1.00 96.75 92 ARG A O 1
ATOM 704 N N . ASP A 1 93 ? -11.064 -4.244 -0.793 1.00 94.44 93 ASP A N 1
ATOM 705 C CA . ASP A 1 93 ? -12.148 -5.120 -1.232 1.00 94.44 93 ASP A CA 1
ATOM 706 C C . ASP A 1 93 ? -12.061 -5.445 -2.742 1.00 94.44 93 ASP A C 1
ATOM 708 O O . ASP A 1 93 ? -13.039 -5.885 -3.348 1.00 94.44 93 ASP A O 1
ATOM 712 N N . CYS A 1 94 ? -10.886 -5.253 -3.358 1.00 94.25 94 CYS A N 1
ATOM 713 C CA . CYS A 1 94 ? -10.616 -5.686 -4.727 1.00 94.25 94 CYS A CA 1
ATOM 714 C C . CYS A 1 94 ? -10.788 -7.207 -4.895 1.00 94.25 94 CYS A C 1
ATOM 716 O O . CYS A 1 94 ? -10.168 -7.973 -4.150 1.00 94.25 94 CYS A O 1
ATOM 718 N N . PRO A 1 95 ? -11.602 -7.665 -5.868 1.00 89.69 95 PRO A N 1
ATOM 719 C CA . PRO A 1 95 ? -11.858 -9.084 -6.085 1.00 89.69 95 PRO A CA 1
ATOM 720 C C . PRO A 1 95 ? -10.622 -9.801 -6.636 1.00 89.69 95 PRO A C 1
ATOM 722 O O . PRO A 1 95 ? -9.783 -9.195 -7.298 1.00 89.69 95 PRO A O 1
ATOM 725 N N . VAL A 1 96 ? -10.537 -11.107 -6.369 1.00 75.38 96 VAL A N 1
ATOM 726 C CA . VAL A 1 96 ? -9.389 -11.953 -6.736 1.00 75.38 96 VAL A CA 1
ATOM 727 C C . VAL A 1 96 ? -9.377 -12.437 -8.191 1.00 75.38 96 VAL A C 1
ATOM 729 O O . VAL A 1 96 ? -8.399 -13.037 -8.617 1.00 75.38 96 VAL A O 1
ATOM 732 N N . ASP A 1 97 ? -10.417 -12.127 -8.968 1.00 56.50 97 ASP A N 1
ATOM 733 C CA . ASP A 1 97 ? -10.603 -12.638 -10.327 1.00 56.50 97 ASP A CA 1
ATOM 734 C C . ASP A 1 97 ? -10.664 -11.488 -11.349 1.00 56.50 97 ASP A C 1
ATOM 736 O O . ASP A 1 97 ? -11.698 -10.826 -11.487 1.00 56.50 97 ASP A O 1
ATOM 740 N N . PHE A 1 98 ? -9.571 -11.279 -12.089 1.00 50.50 98 PHE A N 1
ATOM 741 C CA . PHE A 1 98 ? -9.566 -10.584 -13.383 1.00 50.50 98 PHE A CA 1
ATOM 742 C C . PHE A 1 98 ? -8.816 -11.420 -14.421 1.00 50.50 98 PHE A C 1
ATOM 744 O O . PHE A 1 98 ? -7.658 -11.804 -14.142 1.00 50.50 98 PHE A O 1
#

Organism: NCBI:txid1214573

Sequence (98 aa):
MKASTLTYLGLASRATCEITCGLASGYDRGEKAYFFSGDGSLANFDACSARCQSDSKCQSFAFDSSQCLLYASPLDSNFREQSNSPFLFYDRDCPVDF

Foldseek 3Di:
DDDDDDDDPDPPPDPPPPWDWFDDAWDWPPQFFPDKFFAQPQQDDVSLLVVQLVDPQFFKWKHANGMIGGGSDHCVVTIDGHHPDRMTMGTSPDDPDD

InterPro domains:
  IPR003609 PAN/Apple domain [PF00024] (43-94)
  IPR003609 PAN/Apple domain [PS50948] (21-94)

Radius of gyration: 18.97 Å; chains: 1; bounding box: 74×25×24 Å

pLDDT: mean 88.0, std 18.0, range [32.28, 98.88]